Protein AF-A0A7W2A002-F1 (afdb_monomer_lite)

Radius of gyration: 20.14 Å; chains: 1; bounding box: 47×39×65 Å

Foldseek 3Di:
DPPVVVVVVVVVVVVVVVVVVVVCCCVCVVCVVVVLVVVCVPDPSLVVLVVVCVVVVVVVVVVLVVDPPRDDDDPVNVVVCVVVVCCCRCVPVVVLVVVVVPDPPLVSQLVVLCVVVVVLVCCVPPVVHDNDDPVNVVVSVVSNVVSVVD

Structure (mmCIF, N/CA/C/O backbone):
data_AF-A0A7W2A002-F1
#
_entry.id   AF-A0A7W2A002-F1
#
loop_
_atom_site.group_PDB
_atom_site.id
_atom_site.type_symbol
_atom_site.label_atom_id
_atom_site.label_alt_id
_atom_site.label_comp_id
_atom_site.label_asym_id
_atom_site.label_entity_id
_atom_site.label_seq_id
_atom_site.pdbx_PDB_ins_code
_atom_site.Cartn_x
_atom_site.Cartn_y
_atom_site.Cartn_z
_atom_site.occupancy
_atom_site.B_iso_or_equiv
_atom_site.auth_seq_id
_atom_site.auth_comp_id
_atom_site.auth_asym_id
_atom_site.auth_atom_id
_atom_site.pdbx_PDB_model_num
ATOM 1 N N . MET A 1 1 ? 4.257 -3.394 45.567 1.00 53.00 1 MET A N 1
ATOM 2 C CA . MET A 1 1 ? 4.993 -4.308 44.657 1.00 53.00 1 MET A CA 1
ATOM 3 C C . MET A 1 1 ? 4.197 -4.808 43.434 1.00 53.00 1 MET A C 1
ATOM 5 O O . MET A 1 1 ? 4.814 -5.268 42.489 1.00 53.00 1 MET A O 1
ATOM 9 N N . HIS A 1 2 ? 2.860 -4.685 43.381 1.00 54.12 2 HIS A N 1
ATOM 10 C CA . HIS A 1 2 ? 2.021 -5.311 42.336 1.00 54.12 2 HIS A CA 1
ATOM 11 C C . HIS A 1 2 ? 1.798 -4.478 41.041 1.00 54.12 2 HIS A C 1
ATOM 13 O O . HIS A 1 2 ? 1.297 -4.996 40.047 1.00 54.12 2 HIS A O 1
ATOM 19 N N . LYS A 1 3 ? 2.162 -3.182 41.020 1.00 52.66 3 LYS A N 1
ATOM 20 C CA . LYS A 1 3 ? 1.997 -2.300 39.839 1.00 52.66 3 LYS A CA 1
ATOM 21 C C . LYS A 1 3 ? 3.139 -2.408 38.814 1.00 52.66 3 LYS A C 1
ATOM 23 O O . LYS A 1 3 ? 2.884 -2.268 37.625 1.00 52.66 3 LYS A O 1
ATOM 28 N N . VAL A 1 4 ? 4.368 -2.690 39.253 1.00 57.72 4 VAL A N 1
ATOM 29 C CA . VAL A 1 4 ? 5.569 -2.699 38.388 1.00 57.72 4 VAL A CA 1
ATOM 30 C C . VAL A 1 4 ? 5.571 -3.892 37.418 1.00 57.72 4 VAL A C 1
ATOM 32 O O . VAL A 1 4 ? 5.993 -3.771 36.270 1.00 57.72 4 VAL A O 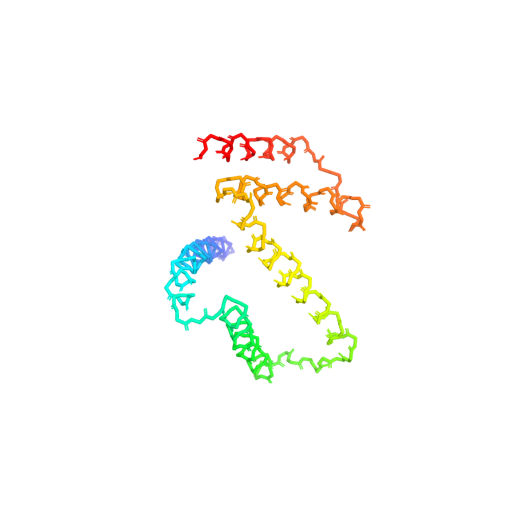1
ATOM 35 N N . THR A 1 5 ? 5.017 -5.033 37.831 1.00 56.41 5 THR A N 1
ATOM 36 C CA . THR A 1 5 ? 4.919 -6.252 37.012 1.00 56.41 5 THR A CA 1
ATOM 37 C C . THR A 1 5 ? 3.951 -6.118 35.833 1.00 56.41 5 THR A C 1
ATOM 39 O O . THR A 1 5 ? 4.222 -6.669 34.766 1.00 56.41 5 THR A O 1
ATOM 42 N N . LYS A 1 6 ? 2.860 -5.346 35.971 1.00 55.16 6 LYS A N 1
ATOM 43 C CA . LYS A 1 6 ? 1.886 -5.129 34.882 1.00 55.16 6 LYS A CA 1
ATOM 44 C C . LYS A 1 6 ? 2.460 -4.280 33.742 1.00 55.16 6 LYS A C 1
ATOM 46 O O . LYS A 1 6 ? 2.230 -4.594 32.576 1.00 55.16 6 LYS A O 1
ATOM 51 N N . THR A 1 7 ? 3.252 -3.254 34.057 1.00 63.31 7 THR A N 1
ATOM 52 C CA . THR A 1 7 ? 3.898 -2.397 33.046 1.00 63.31 7 THR A CA 1
ATOM 53 C C . THR A 1 7 ? 4.890 -3.193 32.196 1.00 63.31 7 THR A C 1
ATOM 55 O O . THR A 1 7 ? 4.910 -3.065 30.973 1.00 63.31 7 THR A O 1
ATOM 58 N N . ASN A 1 8 ? 5.657 -4.083 32.832 1.00 62.03 8 ASN A N 1
ATOM 59 C CA . ASN A 1 8 ? 6.670 -4.891 32.154 1.00 62.03 8 ASN A CA 1
ATOM 60 C C . ASN A 1 8 ? 6.051 -6.017 31.294 1.00 62.03 8 ASN A C 1
ATOM 62 O O . ASN A 1 8 ? 6.538 -6.324 30.206 1.00 62.03 8 ASN A O 1
ATOM 66 N N . GLN A 1 9 ? 4.916 -6.587 31.724 1.00 68.38 9 GLN A N 1
ATOM 67 C CA . GLN A 1 9 ? 4.143 -7.532 30.906 1.00 68.38 9 GLN A CA 1
ATOM 68 C C . GLN A 1 9 ? 3.545 -6.884 29.651 1.00 68.38 9 GLN A C 1
ATOM 70 O O . GLN A 1 9 ? 3.575 -7.501 28.584 1.00 68.38 9 GLN A O 1
ATOM 75 N N . ASN A 1 10 ? 3.037 -5.653 29.754 1.00 76.38 10 ASN A N 1
ATOM 76 C CA . ASN A 1 10 ? 2.495 -4.928 28.603 1.00 76.38 10 ASN A CA 1
ATOM 77 C C . ASN A 1 10 ? 3.592 -4.574 27.593 1.00 76.38 10 ASN A C 1
ATOM 79 O O . ASN A 1 10 ? 3.394 -4.780 26.398 1.00 76.38 10 ASN A O 1
ATOM 83 N N . ALA A 1 11 ? 4.764 -4.137 28.066 1.00 76.00 11 ALA A N 1
ATOM 84 C CA . ALA A 1 11 ? 5.914 -3.868 27.204 1.00 76.00 11 ALA A CA 1
ATOM 85 C C . ALA A 1 11 ? 6.387 -5.135 26.468 1.00 76.00 11 ALA A C 1
ATOM 87 O O . ALA A 1 11 ? 6.557 -5.116 25.253 1.00 76.00 11 ALA A O 1
ATOM 88 N N . ARG A 1 12 ? 6.510 -6.272 27.170 1.00 79.62 12 ARG A N 1
ATOM 89 C CA . ARG A 1 12 ? 6.914 -7.546 26.552 1.00 79.62 12 ARG A CA 1
ATOM 90 C C . ARG A 1 12 ? 5.894 -8.057 25.531 1.00 79.62 12 ARG A C 1
ATOM 92 O O . ARG A 1 12 ? 6.288 -8.503 24.458 1.00 79.62 12 ARG A O 1
ATOM 99 N N . ARG A 1 13 ? 4.592 -7.989 25.840 1.00 85.38 13 ARG A N 1
ATOM 100 C CA . ARG A 1 13 ? 3.525 -8.353 24.889 1.00 85.38 13 ARG A CA 1
ATOM 101 C C . ARG A 1 13 ? 3.550 -7.460 23.653 1.00 85.38 13 ARG A C 1
ATOM 103 O O . ARG A 1 13 ? 3.443 -7.980 22.549 1.00 85.38 13 ARG A O 1
ATOM 110 N N . PHE A 1 14 ? 3.736 -6.155 23.836 1.00 87.69 14 PHE A N 1
ATOM 111 C CA . PHE A 1 14 ? 3.854 -5.208 22.733 1.00 87.69 14 PHE A CA 1
ATOM 112 C C . PHE A 1 14 ? 5.040 -5.546 21.825 1.00 87.69 14 PHE A C 1
ATOM 114 O O . PHE A 1 14 ? 4.853 -5.674 20.621 1.00 87.69 14 PHE A O 1
ATOM 121 N N . SER A 1 15 ? 6.226 -5.795 22.388 1.00 87.56 15 SER A N 1
ATOM 122 C CA . SER A 1 15 ? 7.403 -6.176 21.598 1.00 87.56 15 SER A CA 1
ATOM 123 C C . SER A 1 15 ? 7.207 -7.490 20.837 1.00 87.56 15 SER A C 1
ATOM 125 O O . SER A 1 15 ? 7.594 -7.581 19.678 1.00 87.56 15 SER A O 1
ATOM 127 N N . ILE A 1 16 ? 6.575 -8.499 21.448 1.00 91.44 16 ILE A N 1
ATOM 128 C CA . ILE A 1 16 ? 6.287 -9.777 20.773 1.00 91.44 16 ILE A CA 1
ATOM 129 C C . ILE A 1 16 ? 5.308 -9.573 19.613 1.00 91.44 16 ILE A C 1
ATOM 131 O O . ILE A 1 16 ? 5.548 -10.082 18.522 1.00 91.44 16 ILE A O 1
ATOM 135 N N . LEU A 1 17 ? 4.227 -8.815 19.825 1.00 92.44 17 LEU A N 1
ATOM 136 C CA . LEU A 1 17 ? 3.259 -8.504 18.770 1.00 92.44 17 LEU A CA 1
ATOM 137 C C . LEU A 1 17 ? 3.896 -7.696 17.639 1.00 92.44 17 LEU A C 1
ATOM 139 O O . LEU A 1 17 ? 3.615 -7.960 16.476 1.00 92.44 17 LEU A O 1
ATOM 143 N N . LEU A 1 18 ? 4.782 -6.755 17.972 1.00 91.88 18 LEU A N 1
ATOM 144 C CA . LEU A 1 18 ? 5.526 -5.965 16.999 1.00 91.88 18 LEU A CA 1
ATOM 145 C C . LEU A 1 18 ? 6.415 -6.865 16.130 1.00 91.88 18 LEU A C 1
ATOM 147 O O . LEU A 1 18 ? 6.339 -6.805 14.907 1.00 91.88 18 LEU A O 1
ATOM 151 N N . ILE A 1 19 ? 7.212 -7.738 16.755 1.00 94.00 19 ILE A N 1
ATOM 152 C CA . ILE A 1 19 ? 8.079 -8.690 16.046 1.00 94.00 19 ILE A CA 1
ATOM 153 C C . ILE A 1 19 ? 7.241 -9.623 15.169 1.00 94.00 19 ILE A C 1
ATOM 155 O O . ILE A 1 19 ? 7.577 -9.827 14.006 1.00 94.00 19 ILE A O 1
ATOM 159 N N . ALA A 1 20 ? 6.136 -10.154 15.695 1.00 93.75 20 ALA A N 1
ATOM 160 C CA . ALA A 1 20 ? 5.240 -11.022 14.940 1.00 93.75 20 ALA A CA 1
ATOM 161 C C . ALA A 1 20 ? 4.610 -10.295 13.741 1.00 93.75 20 ALA A C 1
ATOM 163 O O . ALA A 1 20 ? 4.539 -10.864 12.655 1.00 93.75 20 ALA A O 1
ATOM 164 N N . ALA A 1 21 ? 4.206 -9.032 13.908 1.00 90.62 21 ALA A N 1
ATOM 165 C CA . ALA A 1 21 ? 3.673 -8.213 12.825 1.00 90.62 21 ALA A CA 1
ATOM 166 C C . ALA A 1 21 ? 4.723 -7.968 11.732 1.00 90.62 21 ALA A C 1
ATOM 168 O O . ALA A 1 21 ? 4.429 -8.177 10.558 1.00 90.62 21 ALA A O 1
ATOM 169 N N . PHE A 1 22 ? 5.959 -7.603 12.094 1.00 91.31 22 PHE A N 1
ATOM 170 C CA . PHE A 1 22 ? 7.044 -7.437 11.120 1.00 91.31 22 PHE A CA 1
ATOM 171 C C . PHE A 1 22 ? 7.402 -8.748 10.417 1.00 91.31 22 PHE A C 1
ATOM 173 O O . PHE A 1 22 ? 7.553 -8.760 9.199 1.00 91.31 22 PHE A O 1
ATOM 180 N N . ALA A 1 23 ? 7.484 -9.859 11.153 1.00 92.31 23 ALA A N 1
ATOM 181 C CA . ALA A 1 23 ? 7.744 -11.173 10.572 1.00 92.31 23 ALA A CA 1
ATOM 182 C C . ALA A 1 23 ? 6.646 -11.575 9.577 1.00 92.31 23 ALA A C 1
ATOM 184 O O . ALA A 1 23 ? 6.950 -12.011 8.469 1.00 92.31 23 ALA A O 1
ATOM 185 N N . ALA A 1 24 ? 5.375 -11.366 9.937 1.00 91.44 24 ALA A N 1
ATOM 186 C CA . ALA A 1 24 ? 4.248 -11.600 9.044 1.00 91.44 24 ALA A CA 1
ATOM 187 C C . ALA A 1 24 ? 4.351 -10.735 7.782 1.00 91.44 24 ALA A C 1
ATOM 189 O O . ALA A 1 24 ? 4.251 -11.264 6.678 1.00 91.44 24 ALA A O 1
ATOM 190 N N . VAL A 1 25 ? 4.611 -9.431 7.922 1.00 87.69 25 VAL A N 1
ATOM 191 C CA . VAL A 1 25 ? 4.791 -8.532 6.773 1.00 87.69 25 VAL A CA 1
ATOM 192 C C . VAL A 1 25 ? 5.913 -9.035 5.872 1.00 87.69 25 VAL A C 1
ATOM 194 O O . VAL A 1 25 ? 5.674 -9.217 4.686 1.00 87.69 25 VAL A O 1
ATOM 197 N N . TYR A 1 26 ? 7.099 -9.331 6.403 1.00 85.06 26 TYR A N 1
ATOM 198 C CA . TYR A 1 26 ? 8.232 -9.770 5.585 1.00 85.06 26 TYR A CA 1
ATOM 199 C C . TYR A 1 26 ? 7.979 -11.094 4.869 1.00 85.06 26 TYR A C 1
ATOM 201 O O . TYR A 1 26 ? 8.284 -11.209 3.683 1.00 85.06 26 TYR A O 1
ATOM 209 N N . ILE A 1 27 ? 7.369 -12.068 5.543 1.00 88.50 27 ILE A N 1
ATOM 210 C CA . ILE A 1 27 ? 7.056 -13.361 4.931 1.00 88.50 27 ILE A CA 1
ATOM 211 C C . ILE A 1 27 ? 5.975 -13.192 3.859 1.00 88.50 27 ILE A C 1
ATOM 213 O O . ILE A 1 27 ? 6.160 -13.637 2.726 1.00 88.50 27 ILE A O 1
ATOM 217 N N . PHE A 1 28 ? 4.859 -12.529 4.172 1.00 86.56 28 PHE A N 1
ATOM 218 C CA . PHE A 1 28 ? 3.738 -12.400 3.239 1.00 86.56 28 PHE A CA 1
ATOM 219 C C . PHE A 1 28 ? 4.045 -11.460 2.072 1.00 86.56 28 PHE A C 1
ATOM 221 O O . PHE A 1 28 ? 3.694 -11.777 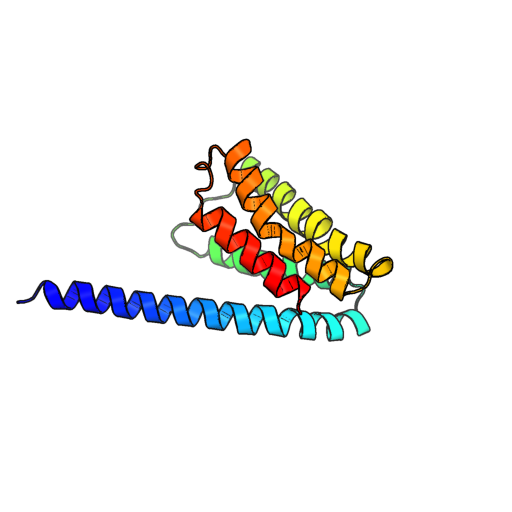0.936 1.00 86.56 28 PHE A O 1
ATOM 228 N N . TRP A 1 29 ? 4.708 -10.324 2.304 1.00 79.62 29 TRP A N 1
ATOM 229 C CA . TRP A 1 29 ? 5.110 -9.424 1.220 1.00 79.62 29 TRP A CA 1
ATOM 230 C C . TRP A 1 29 ? 6.259 -10.001 0.399 1.00 79.62 29 TRP A C 1
ATOM 232 O O . TRP A 1 29 ? 6.177 -9.980 -0.825 1.00 79.62 29 TRP A O 1
ATOM 242 N N . GLY A 1 30 ? 7.282 -10.580 1.034 1.00 74.12 30 GLY A N 1
ATOM 243 C CA . GLY A 1 30 ? 8.399 -11.201 0.318 1.00 74.12 30 GLY A CA 1
ATOM 244 C C . GLY A 1 30 ? 7.942 -12.346 -0.589 1.00 74.12 30 GLY A C 1
ATOM 245 O O . GLY A 1 30 ? 8.294 -12.388 -1.766 1.00 74.12 30 GLY A O 1
ATOM 246 N N . SER A 1 31 ? 7.078 -13.234 -0.082 1.00 79.12 31 SER A N 1
ATOM 247 C CA . SER A 1 31 ? 6.511 -14.335 -0.878 1.00 79.12 31 SER A CA 1
ATOM 248 C C . SER A 1 31 ? 5.486 -13.881 -1.922 1.00 79.12 31 SER A C 1
ATOM 250 O O . SER A 1 31 ? 5.301 -14.575 -2.921 1.00 79.12 31 SER A O 1
ATOM 252 N N . THR A 1 32 ? 4.845 -12.716 -1.747 1.00 78.56 32 THR A N 1
ATOM 253 C CA . THR A 1 32 ? 3.853 -12.201 -2.705 1.00 78.56 32 THR A CA 1
ATOM 254 C C . THR A 1 32 ? 4.473 -11.988 -4.085 1.00 78.56 32 THR A C 1
ATOM 256 O O . THR A 1 32 ? 3.861 -12.391 -5.068 1.00 78.56 32 THR A O 1
ATOM 259 N N . TYR A 1 33 ? 5.687 -11.439 -4.184 1.00 71.25 33 TYR A N 1
ATOM 260 C CA . TYR A 1 33 ? 6.345 -11.241 -5.482 1.00 71.25 33 TYR A CA 1
ATOM 261 C C . TYR A 1 33 ? 6.631 -12.566 -6.202 1.00 71.25 33 TYR A C 1
ATOM 263 O O . TYR A 1 33 ? 6.410 -12.679 -7.407 1.00 71.25 33 TYR A O 1
ATOM 271 N N . LEU A 1 34 ? 7.054 -13.590 -5.454 1.00 74.69 34 LEU A N 1
ATOM 272 C CA . LEU A 1 34 ? 7.283 -14.930 -5.993 1.00 74.69 34 LEU A CA 1
ATOM 273 C C . LEU A 1 34 ? 5.974 -15.584 -6.458 1.00 74.69 34 LEU A C 1
ATOM 275 O O . LEU A 1 34 ? 5.912 -16.118 -7.562 1.00 74.69 34 LEU A O 1
ATOM 279 N N . ALA A 1 35 ? 4.917 -15.509 -5.646 1.00 81.31 35 ALA A N 1
ATOM 280 C CA . ALA A 1 35 ? 3.600 -16.030 -6.003 1.00 81.31 35 ALA A CA 1
ATOM 281 C C . ALA A 1 35 ? 3.015 -15.313 -7.231 1.00 81.31 35 ALA A C 1
ATOM 283 O O . ALA A 1 35 ? 2.445 -15.965 -8.101 1.00 81.31 35 ALA A O 1
ATOM 284 N N . ILE A 1 36 ? 3.196 -13.990 -7.331 1.00 75.25 36 ILE A N 1
ATOM 285 C CA . ILE A 1 36 ? 2.792 -13.201 -8.499 1.00 75.25 36 ILE A CA 1
ATOM 286 C C . ILE A 1 36 ? 3.509 -13.705 -9.750 1.00 75.25 36 ILE A C 1
ATOM 288 O O . ILE A 1 36 ? 2.835 -13.956 -10.743 1.00 75.25 36 ILE A O 1
ATOM 292 N N . LYS A 1 37 ? 4.835 -13.902 -9.689 1.00 74.19 37 LYS A N 1
ATOM 293 C CA . LYS A 1 37 ? 5.637 -14.399 -10.817 1.00 74.19 37 LYS A CA 1
ATOM 294 C C . LYS A 1 37 ? 5.083 -15.710 -11.379 1.00 74.19 37 LYS A C 1
ATOM 296 O O . LYS A 1 37 ? 4.893 -15.801 -12.581 1.00 74.19 37 LYS A O 1
ATOM 301 N N . TYR A 1 38 ? 4.776 -16.683 -10.522 1.00 82.88 38 TYR A N 1
ATOM 302 C CA . TYR A 1 38 ? 4.193 -17.952 -10.971 1.00 82.88 38 TYR A CA 1
ATOM 303 C C . TYR A 1 38 ? 2.745 -17.807 -11.455 1.00 82.88 38 TYR A C 1
ATOM 305 O O . TYR A 1 38 ? 2.340 -18.445 -12.422 1.00 82.88 38 TYR A O 1
ATOM 313 N N . ALA A 1 39 ? 1.939 -16.964 -10.809 1.00 81.19 39 ALA A N 1
ATOM 314 C CA . ALA A 1 39 ? 0.535 -16.816 -11.179 1.00 81.19 39 ALA A CA 1
ATOM 315 C C . ALA A 1 39 ? 0.354 -16.133 -12.547 1.00 81.19 39 ALA A C 1
ATOM 317 O O . ALA A 1 39 ? -0.555 -16.499 -13.291 1.00 81.19 39 ALA A O 1
ATOM 318 N N . ILE A 1 40 ? 1.227 -15.186 -12.913 1.00 78.56 40 ILE A N 1
ATOM 319 C CA . ILE A 1 40 ? 1.148 -14.507 -14.217 1.00 78.56 40 ILE A CA 1
ATOM 320 C C . ILE A 1 40 ? 1.583 -15.375 -15.405 1.00 78.56 40 ILE A C 1
ATOM 322 O O . ILE A 1 40 ? 1.301 -15.015 -16.544 1.00 78.56 40 ILE A O 1
ATOM 326 N N . GLU A 1 41 ? 2.223 -16.525 -15.166 1.00 82.19 41 GLU A N 1
ATOM 327 C CA . GLU A 1 41 ? 2.524 -17.501 -16.227 1.00 82.19 41 GLU A CA 1
ATOM 328 C C . GLU A 1 41 ? 1.247 -18.148 -16.785 1.00 82.19 41 GLU A C 1
ATOM 330 O O . GLU A 1 41 ? 1.231 -18.621 -17.918 1.00 82.19 41 GLU A O 1
ATOM 335 N N . THR A 1 42 ? 0.164 -18.152 -16.001 1.00 85.50 42 THR A N 1
ATOM 336 C CA . THR A 1 42 ? -1.107 -18.806 -16.356 1.00 85.50 42 THR A CA 1
ATOM 337 C C . THR A 1 42 ? -2.291 -17.843 -16.422 1.00 85.50 42 THR A C 1
ATOM 339 O O . THR A 1 42 ? -3.278 -18.135 -17.096 1.00 85.50 42 THR A O 1
ATOM 342 N N . LEU A 1 43 ? -2.212 -16.685 -15.757 1.00 82.25 43 LEU A N 1
ATOM 343 C CA . LEU A 1 43 ? -3.280 -15.689 -15.695 1.00 82.25 43 LEU A CA 1
ATOM 344 C C . LEU A 1 43 ? -2.794 -14.313 -16.169 1.00 82.25 43 LEU A C 1
ATOM 346 O O . LEU A 1 43 ? -1.721 -13.871 -15.762 1.00 82.25 43 LEU A O 1
ATOM 350 N N . PRO A 1 44 ? -3.607 -13.554 -16.928 1.00 85.06 44 PRO A N 1
ATOM 351 C CA . PRO A 1 44 ? -3.299 -12.160 -17.226 1.00 85.06 44 PRO A CA 1
ATOM 352 C C . PRO A 1 44 ? -3.055 -11.348 -15.935 1.00 85.06 44 PRO A C 1
ATOM 354 O O . PRO A 1 44 ? -3.846 -11.475 -14.990 1.00 85.06 44 PRO A O 1
ATOM 357 N N . PRO A 1 45 ? -2.031 -10.470 -15.875 1.00 74.62 45 PRO A N 1
ATOM 358 C CA . PRO A 1 45 ? -1.623 -9.794 -14.638 1.00 74.62 45 PRO A CA 1
ATOM 359 C C . PRO A 1 45 ? -2.753 -9.052 -13.917 1.00 74.62 45 PRO A C 1
ATOM 361 O O . PRO A 1 45 ? -2.921 -9.190 -12.705 1.00 74.62 45 PRO A O 1
ATOM 364 N N . PHE A 1 46 ? -3.582 -8.317 -14.661 1.00 78.75 46 PHE A N 1
ATOM 365 C CA . PHE A 1 46 ? -4.711 -7.580 -14.091 1.00 78.75 46 PHE A CA 1
ATOM 366 C C . PHE A 1 46 ? -5.814 -8.495 -13.552 1.00 78.75 46 PHE A C 1
ATOM 368 O O . PHE A 1 46 ? -6.438 -8.166 -12.545 1.00 78.75 46 PHE A O 1
ATOM 375 N N . LEU A 1 47 ? -6.035 -9.654 -14.179 1.00 83.44 47 LEU A N 1
ATOM 376 C CA . LEU A 1 47 ? -7.029 -10.626 -13.723 1.00 83.44 47 LEU A CA 1
ATOM 377 C C . LEU A 1 47 ? -6.566 -11.324 -12.439 1.00 83.44 47 LEU A C 1
ATOM 379 O O . LEU A 1 47 ? -7.348 -11.501 -11.503 1.00 83.44 47 LEU A O 1
ATOM 383 N N . MET A 1 48 ? -5.281 -11.667 -12.359 1.00 83.25 48 MET A N 1
ATOM 384 C CA . MET A 1 48 ? -4.684 -12.232 -11.150 1.00 83.25 48 MET A CA 1
ATOM 385 C C . MET A 1 48 ? -4.717 -11.225 -9.993 1.00 83.25 48 MET A C 1
ATOM 387 O O . MET A 1 48 ? -5.222 -11.539 -8.914 1.00 83.25 48 MET A O 1
ATOM 391 N N . ALA A 1 49 ? -4.271 -9.986 -10.224 1.00 78.88 49 ALA A N 1
ATOM 392 C CA . ALA A 1 49 ? -4.314 -8.943 -9.204 1.00 78.88 49 ALA A CA 1
ATOM 393 C C . ALA A 1 49 ? -5.760 -8.651 -8.766 1.00 78.88 49 ALA A C 1
ATOM 395 O O . ALA A 1 49 ? -6.064 -8.670 -7.573 1.00 78.88 49 ALA A O 1
ATOM 396 N N . GLY A 1 50 ? -6.674 -8.451 -9.720 1.00 83.56 50 GLY A N 1
ATOM 397 C CA . GLY A 1 50 ? -8.084 -8.176 -9.447 1.00 83.56 50 GLY A CA 1
ATOM 398 C C . GLY A 1 50 ? -8.757 -9.281 -8.635 1.00 83.56 50 GLY A C 1
ATOM 399 O O . GLY A 1 50 ? -9.393 -8.995 -7.620 1.00 83.56 50 GLY A O 1
ATOM 400 N N . SER A 1 51 ? -8.566 -10.546 -9.021 1.00 86.62 51 SER A N 1
ATOM 401 C CA . SER A 1 51 ? -9.140 -11.688 -8.299 1.00 86.62 51 SER A CA 1
ATOM 402 C C . SER A 1 51 ? -8.595 -11.802 -6.872 1.00 86.62 51 SER A C 1
ATOM 404 O O . SER A 1 51 ? -9.383 -11.970 -5.940 1.00 86.62 51 SER A O 1
ATOM 406 N N . ARG A 1 52 ? -7.285 -11.597 -6.664 1.00 84.94 52 ARG A N 1
ATOM 407 C CA . ARG A 1 52 ? -6.667 -11.546 -5.328 1.00 84.94 52 ARG A CA 1
ATOM 408 C C . ARG A 1 52 ? -7.3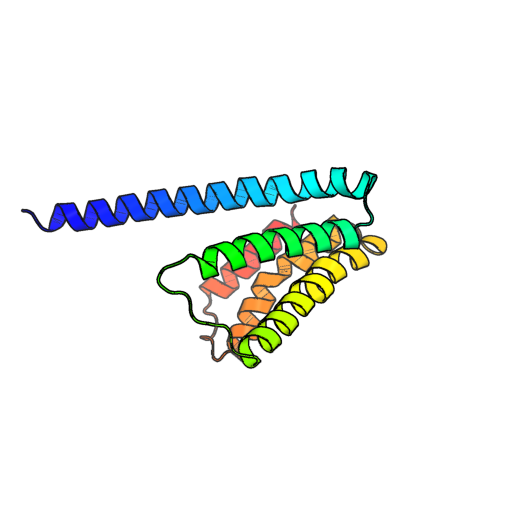15 -10.483 -4.436 1.00 84.94 52 ARG A C 1
ATOM 410 O O . ARG A 1 52 ? -7.658 -10.782 -3.292 1.00 84.94 52 ARG A O 1
ATOM 417 N N . PHE A 1 53 ? -7.484 -9.254 -4.929 1.00 85.31 53 PHE A N 1
ATOM 418 C CA . PHE A 1 53 ? -8.050 -8.162 -4.126 1.00 85.31 53 PHE A CA 1
ATOM 419 C C . PHE A 1 53 ? -9.552 -8.315 -3.880 1.00 85.31 53 PHE A C 1
ATOM 421 O O . PHE A 1 53 ? -10.007 -8.020 -2.775 1.00 85.31 53 PHE A O 1
ATOM 428 N N . ILE A 1 54 ? -10.314 -8.833 -4.847 1.00 89.75 54 ILE A N 1
ATOM 429 C CA . ILE A 1 54 ? -11.735 -9.159 -4.652 1.00 89.75 54 ILE A CA 1
ATOM 430 C C . ILE A 1 54 ? -11.886 -10.258 -3.600 1.00 89.75 54 ILE A C 1
ATOM 432 O O . ILE A 1 54 ? -12.718 -10.132 -2.701 1.00 89.75 54 ILE A O 1
ATOM 436 N N . PHE A 1 55 ? -11.066 -11.307 -3.669 1.00 91.75 55 PHE A N 1
ATOM 437 C CA . PHE A 1 55 ? -11.114 -12.415 -2.721 1.00 91.75 55 PHE A CA 1
ATOM 438 C C . PHE A 1 55 ? -10.760 -11.959 -1.299 1.00 91.75 55 PHE A C 1
ATOM 440 O O . PHE A 1 55 ? -11.545 -12.154 -0.371 1.00 91.75 55 PHE A O 1
ATOM 447 N N . ALA A 1 56 ? -9.631 -11.264 -1.133 1.00 89.25 56 ALA A N 1
ATOM 448 C CA . ALA A 1 56 ? -9.216 -10.718 0.158 1.00 89.25 56 ALA A CA 1
ATOM 449 C C . ALA A 1 56 ? -10.227 -9.699 0.713 1.00 89.25 56 ALA A C 1
ATOM 451 O O . ALA A 1 56 ? -10.591 -9.762 1.887 1.00 89.25 56 ALA A O 1
ATOM 452 N N . GLY A 1 57 ? -10.724 -8.791 -0.133 1.00 89.94 57 GLY A N 1
ATOM 453 C CA . GLY A 1 57 ? -11.734 -7.803 0.240 1.00 89.94 57 GLY A CA 1
ATOM 454 C C . GLY A 1 57 ? -13.051 -8.445 0.675 1.00 89.94 57 GLY A C 1
ATOM 455 O O . GLY A 1 57 ? -13.643 -8.010 1.658 1.00 89.94 57 GLY A O 1
ATOM 456 N N . SER A 1 58 ? -13.474 -9.521 0.006 1.00 93.62 58 SER A N 1
ATOM 457 C CA . SER A 1 58 ? -14.680 -10.276 0.367 1.00 93.62 58 SER A CA 1
ATOM 458 C C . SER A 1 58 ? -14.527 -10.967 1.719 1.00 93.62 58 SER A C 1
ATOM 460 O O . SER A 1 58 ? -15.415 -10.852 2.560 1.00 93.62 58 SER A O 1
ATOM 462 N N . ILE A 1 59 ? -13.383 -11.615 1.970 1.00 94.69 59 ILE A N 1
ATOM 463 C CA . ILE A 1 59 ? -13.082 -12.226 3.274 1.00 94.69 59 ILE A CA 1
ATOM 464 C C . ILE A 1 59 ? -13.109 -11.171 4.380 1.00 94.69 59 ILE A C 1
ATOM 466 O O . ILE A 1 59 ? -13.770 -11.371 5.397 1.00 94.69 59 ILE A O 1
ATOM 470 N N . LEU A 1 60 ? -12.436 -10.035 4.180 1.00 90.94 60 LEU A N 1
ATOM 471 C CA . LEU A 1 60 ? -12.411 -8.949 5.161 1.00 90.94 60 LEU A CA 1
ATOM 472 C C . LEU A 1 60 ? -13.796 -8.335 5.380 1.00 90.94 60 LEU A C 1
ATOM 474 O O . LEU A 1 60 ? -14.143 -8.016 6.513 1.00 90.94 60 LEU A O 1
ATOM 478 N N . TYR A 1 61 ? -14.608 -8.198 4.330 1.00 90.88 61 TYR A N 1
ATOM 479 C CA . TYR A 1 61 ? -15.974 -7.691 4.448 1.00 90.88 61 TYR A CA 1
ATOM 480 C C . TYR A 1 61 ? -16.879 -8.656 5.221 1.00 90.88 61 TYR A C 1
ATOM 482 O O . TYR A 1 61 ? -17.625 -8.225 6.101 1.00 90.88 61 TYR A O 1
ATOM 490 N N . VAL A 1 62 ? -16.795 -9.959 4.935 1.00 94.19 62 VAL A N 1
ATOM 491 C CA . VAL A 1 62 ? -17.532 -10.998 5.670 1.00 94.19 62 VAL A CA 1
ATOM 492 C C . VAL A 1 62 ? -17.081 -11.040 7.124 1.00 94.19 62 VAL A C 1
ATOM 494 O O . VAL A 1 62 ? -17.924 -11.036 8.014 1.00 94.19 62 VAL A O 1
ATOM 497 N N . TRP A 1 63 ? -15.773 -10.998 7.385 1.00 93.94 63 TRP A N 1
ATOM 498 C CA . TRP A 1 63 ? -15.255 -10.898 8.747 1.00 93.94 63 TRP A CA 1
ATOM 499 C C . TRP A 1 63 ? -15.829 -9.668 9.444 1.00 93.94 63 TRP A C 1
ATOM 501 O O . TRP A 1 63 ? -16.410 -9.793 10.518 1.00 93.94 63 TRP A O 1
ATOM 511 N N . ALA A 1 64 ? -15.720 -8.486 8.833 1.00 91.06 64 ALA A N 1
ATOM 512 C CA . ALA A 1 64 ? -16.228 -7.248 9.411 1.00 91.06 64 ALA A CA 1
ATOM 513 C C . ALA A 1 64 ? -17.726 -7.339 9.723 1.00 91.06 64 ALA A C 1
ATOM 515 O O . ALA A 1 64 ? -18.134 -6.895 10.788 1.00 91.06 64 ALA A O 1
ATOM 516 N N . ARG A 1 65 ? -18.530 -7.963 8.849 1.00 90.38 65 ARG A N 1
ATOM 517 C CA . ARG A 1 65 ? -19.963 -8.231 9.077 1.00 90.38 65 ARG A CA 1
ATOM 518 C C . ARG A 1 65 ? -20.239 -9.121 10.286 1.00 90.38 65 ARG A C 1
ATOM 520 O O . ARG A 1 65 ? -21.306 -8.993 10.877 1.00 90.38 65 ARG A O 1
ATOM 527 N N . LEU A 1 66 ? -19.326 -10.035 10.605 1.00 94.12 66 LEU A N 1
ATOM 528 C CA . LEU A 1 66 ? -19.436 -10.963 11.732 1.00 94.12 66 LEU A CA 1
ATOM 529 C C . LEU A 1 66 ? -18.830 -10.397 13.029 1.00 94.12 66 LEU A C 1
ATOM 531 O O . LEU A 1 66 ? -19.074 -10.940 14.106 1.00 94.12 66 LEU A O 1
ATOM 535 N N . SER A 1 67 ? -18.053 -9.315 12.948 1.00 92.94 67 SER A N 1
ATOM 536 C CA . SER A 1 67 ? -17.497 -8.624 14.112 1.00 92.94 67 SER A CA 1
ATOM 537 C C . SER A 1 67 ? -18.580 -7.905 14.915 1.00 92.94 67 SER A C 1
ATOM 539 O O . SER A 1 67 ? -19.531 -7.354 14.365 1.00 92.94 67 SER A O 1
ATOM 541 N N . LYS A 1 68 ? -18.396 -7.850 16.240 1.00 86.25 68 LYS A N 1
ATOM 542 C CA . LYS A 1 68 ? -19.332 -7.180 17.159 1.00 86.25 68 LYS A CA 1
ATOM 543 C C . LYS A 1 68 ? -19.478 -5.677 16.892 1.00 86.25 68 LYS A C 1
ATOM 545 O O . LYS A 1 68 ? -20.548 -5.132 17.129 1.00 86.25 68 LYS A O 1
ATOM 550 N N . ASP A 1 69 ? -18.438 -5.048 16.352 1.00 85.94 69 ASP A N 1
ATOM 551 C CA . ASP A 1 69 ? -18.373 -3.607 16.078 1.00 85.94 69 ASP A CA 1
ATOM 552 C C . ASP A 1 69 ? -18.744 -3.261 14.623 1.00 85.94 69 ASP A C 1
ATOM 554 O O . ASP A 1 69 ? -18.254 -2.285 14.056 1.00 85.94 69 ASP A O 1
ATOM 558 N N . TYR A 1 70 ? -19.561 -4.093 13.967 1.00 87.50 70 TYR A N 1
ATOM 559 C CA . TYR A 1 70 ? -19.950 -3.857 12.581 1.00 87.50 70 TYR A CA 1
ATOM 560 C C . TYR A 1 70 ? -20.837 -2.615 12.443 1.00 87.50 70 TYR A C 1
ATOM 562 O O . TYR A 1 70 ? -22.004 -2.609 12.840 1.00 87.50 70 TYR A O 1
ATOM 570 N N . GLU A 1 71 ? -20.316 -1.599 11.761 1.00 87.12 71 GLU A N 1
ATOM 571 C CA . GLU A 1 71 ? -21.098 -0.465 11.285 1.00 87.12 71 GLU A CA 1
ATOM 572 C C . GLU A 1 71 ? -21.424 -0.637 9.796 1.00 87.12 71 GLU A C 1
ATOM 574 O O . GLU A 1 71 ? -20.548 -0.906 8.966 1.00 87.12 71 GLU A O 1
ATOM 579 N N . LYS A 1 72 ? -22.706 -0.497 9.428 1.00 88.00 72 LYS A N 1
ATOM 580 C CA . LYS A 1 72 ? -23.132 -0.649 8.032 1.00 88.00 72 LYS A CA 1
ATOM 581 C C . LYS A 1 72 ? -22.534 0.485 7.187 1.00 88.00 72 LYS A C 1
ATOM 583 O O . LYS A 1 72 ? -22.858 1.646 7.436 1.00 88.00 72 LYS A O 1
ATOM 588 N N . PRO A 1 73 ? -21.736 0.186 6.143 1.00 87.75 73 PRO A N 1
ATOM 589 C CA . PRO A 1 73 ? -21.129 1.236 5.347 1.00 87.75 73 PRO A CA 1
ATOM 590 C C . PRO A 1 73 ? -22.200 2.027 4.591 1.00 87.75 73 PRO A C 1
ATOM 592 O O . PRO A 1 73 ? -22.967 1.477 3.798 1.00 87.75 73 PRO A O 1
ATOM 595 N N . SER A 1 74 ? -22.231 3.336 4.828 1.00 92.19 74 SER A N 1
ATOM 596 C CA . SER A 1 74 ? -22.975 4.302 4.021 1.00 92.19 74 SER A CA 1
ATOM 597 C C . SER A 1 74 ? -22.437 4.380 2.586 1.00 92.19 74 SER A C 1
ATOM 599 O O . SER A 1 74 ? -21.297 4.003 2.300 1.00 92.19 74 SER A O 1
ATOM 601 N N . PHE A 1 75 ? -23.233 4.946 1.675 1.00 93.38 75 PHE A N 1
ATOM 602 C CA . PHE A 1 75 ? -22.809 5.192 0.291 1.00 93.38 75 PHE A CA 1
ATOM 603 C C . PHE A 1 75 ? -21.520 6.027 0.206 1.00 93.38 75 PHE A C 1
ATOM 605 O O . PHE A 1 75 ? -20.677 5.791 -0.657 1.00 93.38 75 PHE A O 1
ATOM 612 N N . LYS A 1 76 ? -21.319 6.968 1.140 1.00 92.81 76 LYS A N 1
ATOM 613 C CA . LYS A 1 76 ? -20.091 7.769 1.214 1.00 92.81 76 LYS A CA 1
ATOM 614 C C . LYS A 1 76 ? -18.867 6.895 1.496 1.00 92.81 76 LYS A C 1
ATOM 616 O O . LYS A 1 76 ? -17.838 7.103 0.863 1.00 92.81 76 LYS A O 1
ATOM 621 N N . HIS A 1 77 ? -18.976 5.914 2.396 1.00 90.81 77 HIS A N 1
ATOM 622 C CA . HIS A 1 77 ? -17.880 4.979 2.669 1.00 90.81 77 HIS A CA 1
ATOM 623 C C . HIS A 1 77 ? -17.570 4.123 1.445 1.00 90.81 77 HIS A C 1
ATOM 625 O O . HIS A 1 77 ? -16.413 4.055 1.049 1.00 90.81 77 HIS A O 1
ATOM 631 N N . TRP A 1 78 ? -18.594 3.579 0.780 1.00 91.88 78 TRP A N 1
ATOM 632 C CA . TRP A 1 78 ? -18.414 2.834 -0.470 1.00 91.88 78 TRP A CA 1
ATOM 633 C C . TRP A 1 78 ? -17.725 3.660 -1.552 1.00 91.88 78 TRP A C 1
ATOM 635 O O . TRP A 1 78 ? -16.767 3.189 -2.160 1.00 91.88 78 TRP A O 1
ATOM 645 N N . ARG A 1 79 ? -18.153 4.912 -1.754 1.00 93.19 79 ARG A N 1
ATOM 646 C CA . ARG A 1 79 ? -17.536 5.811 -2.735 1.00 93.19 79 ARG A CA 1
ATOM 647 C C . ARG A 1 79 ? -16.071 6.081 -2.405 1.00 93.19 79 ARG A C 1
ATOM 649 O O . ARG A 1 79 ? -15.223 5.976 -3.284 1.00 93.19 79 ARG A O 1
ATOM 656 N N . THR A 1 80 ? -15.763 6.415 -1.154 1.00 91.00 80 THR A N 1
ATOM 657 C CA . THR A 1 80 ? -14.382 6.681 -0.729 1.00 91.00 80 THR A CA 1
ATOM 658 C C . THR A 1 80 ? -13.510 5.434 -0.860 1.00 91.00 80 THR A C 1
ATOM 660 O O . THR A 1 80 ? -12.421 5.523 -1.418 1.00 91.00 80 THR A O 1
ATOM 663 N N . SER A 1 81 ? -13.987 4.265 -0.422 1.00 88.25 81 SER A N 1
ATOM 664 C CA . SER A 1 81 ? -13.265 2.996 -0.557 1.00 88.25 81 SER A CA 1
ATOM 665 C C . SER A 1 81 ? -13.040 2.610 -2.015 1.00 88.25 81 SER A C 1
ATOM 667 O O . SER A 1 81 ? -11.954 2.151 -2.353 1.00 88.25 81 SER A O 1
ATOM 669 N N . PHE A 1 82 ? -14.021 2.841 -2.891 1.00 89.06 82 PHE A N 1
ATOM 670 C CA . PHE A 1 82 ? -13.873 2.609 -4.325 1.00 89.06 82 PHE A CA 1
ATOM 671 C C . PHE A 1 82 ? -12.808 3.524 -4.939 1.00 89.06 82 PHE A C 1
ATOM 673 O O . PHE A 1 82 ? -11.939 3.042 -5.659 1.00 89.06 82 PHE A O 1
ATOM 680 N N . ILE A 1 83 ? -12.827 4.823 -4.619 1.00 91.44 83 ILE A N 1
ATOM 681 C CA . ILE A 1 83 ? -11.830 5.785 -5.115 1.00 91.44 83 ILE A CA 1
ATOM 682 C C . ILE A 1 83 ? -10.429 5.399 -4.632 1.00 91.44 83 ILE A C 1
ATOM 684 O O . ILE A 1 83 ? -9.519 5.257 -5.444 1.00 91.44 83 ILE A O 1
ATOM 688 N N . VAL A 1 84 ? -10.258 5.186 -3.324 1.00 89.06 84 VAL A N 1
ATOM 689 C CA . VAL A 1 84 ? -8.959 4.838 -2.729 1.0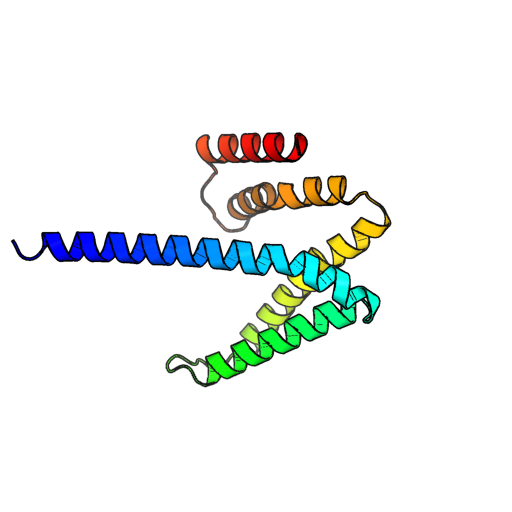0 89.06 84 VAL A CA 1
ATOM 690 C C . VAL A 1 84 ? -8.454 3.499 -3.264 1.00 89.06 84 VAL A C 1
ATOM 692 O O . VAL A 1 84 ? -7.300 3.407 -3.673 1.00 89.06 84 VAL A O 1
ATOM 695 N N . GLY A 1 85 ? -9.313 2.478 -3.316 1.00 86.94 85 GLY A N 1
ATOM 696 C CA . GLY A 1 85 ? -8.963 1.165 -3.851 1.00 86.94 85 GLY A CA 1
ATOM 697 C C . GLY A 1 85 ? -8.559 1.232 -5.321 1.00 86.94 85 GLY A C 1
ATOM 698 O O . GLY A 1 85 ? -7.529 0.684 -5.694 1.00 86.94 85 GLY A O 1
ATOM 699 N N . THR A 1 86 ? -9.306 1.965 -6.149 1.00 86.44 86 THR A N 1
ATOM 700 C CA . THR A 1 86 ? -8.987 2.129 -7.576 1.00 86.44 86 THR A CA 1
ATOM 701 C C . THR A 1 86 ? -7.665 2.866 -7.775 1.00 86.44 86 THR A C 1
ATOM 703 O O . THR A 1 86 ? -6.835 2.423 -8.563 1.00 86.44 86 THR A O 1
ATOM 706 N N . LEU A 1 87 ? -7.423 3.953 -7.037 1.00 86.31 87 LEU A N 1
ATOM 707 C CA . LEU A 1 87 ? -6.162 4.697 -7.118 1.00 86.31 87 LEU A CA 1
ATOM 708 C C . LEU A 1 87 ? -4.966 3.852 -6.668 1.00 86.31 87 LEU A C 1
ATOM 710 O O . LEU A 1 87 ? -3.919 3.889 -7.306 1.00 86.31 87 LEU A O 1
ATOM 714 N N . LEU A 1 88 ? -5.118 3.059 -5.609 1.00 82.62 88 LEU A N 1
ATOM 715 C CA . LEU A 1 88 ? -4.043 2.216 -5.087 1.00 82.62 88 LEU A CA 1
ATOM 716 C C . LEU A 1 88 ? -3.744 1.016 -6.002 1.00 82.62 88 LEU A C 1
ATOM 718 O O . LEU A 1 88 ? -2.582 0.655 -6.203 1.00 82.62 88 LEU A O 1
ATOM 722 N N . LEU A 1 89 ? -4.789 0.412 -6.575 1.00 80.38 89 LEU A N 1
ATOM 723 C CA . LEU A 1 89 ? -4.676 -0.770 -7.427 1.00 80.38 89 LEU A CA 1
ATOM 724 C C . LEU A 1 89 ? -4.317 -0.439 -8.870 1.00 80.38 89 LEU A C 1
ATOM 726 O O . LEU A 1 89 ? -3.370 -1.015 -9.390 1.00 80.38 89 LEU A O 1
ATOM 730 N N . LEU A 1 90 ? -5.050 0.464 -9.520 1.00 78.56 90 LEU A N 1
ATOM 731 C CA . LEU A 1 90 ? -4.800 0.825 -10.917 1.00 78.56 90 LEU A CA 1
ATOM 732 C C . LEU A 1 90 ? -3.717 1.894 -11.032 1.00 78.56 90 LEU A C 1
ATOM 734 O O . LEU A 1 90 ? -2.825 1.762 -11.862 1.00 78.56 90 LEU A O 1
ATOM 738 N N . GLY A 1 91 ? -3.779 2.928 -10.190 1.00 78.94 91 GLY A N 1
ATOM 739 C CA . GLY A 1 91 ? -2.801 4.016 -10.207 1.00 78.94 91 GLY A CA 1
ATOM 740 C C . GLY A 1 91 ? -1.438 3.566 -9.688 1.00 78.94 91 GLY A C 1
ATOM 741 O O . GLY A 1 91 ? -0.456 3.636 -10.417 1.00 78.94 91 GLY A O 1
ATOM 742 N N . GLY A 1 92 ? -1.387 3.069 -8.450 1.00 78.94 92 GLY A N 1
ATOM 743 C CA . GLY A 1 92 ? -0.150 2.610 -7.813 1.00 78.94 92 GLY A CA 1
ATOM 744 C C . GLY A 1 92 ? 0.388 1.323 -8.438 1.00 78.94 92 GLY A C 1
ATOM 745 O O . GLY A 1 92 ? 1.319 1.347 -9.238 1.00 78.94 92 GLY A O 1
ATOM 746 N N . ASN A 1 93 ? -0.213 0.181 -8.096 1.00 76.94 93 ASN A N 1
ATOM 747 C CA . ASN A 1 93 ? 0.297 -1.127 -8.532 1.00 76.94 93 ASN A CA 1
ATOM 748 C C . ASN A 1 93 ? 0.228 -1.316 -10.055 1.00 76.94 93 ASN A C 1
ATOM 750 O O . ASN A 1 93 ? 1.202 -1.744 -10.668 1.00 76.94 93 ASN A O 1
ATOM 754 N N . GLY A 1 94 ? -0.903 -0.979 -10.676 1.00 77.75 94 GLY A N 1
ATOM 755 C CA . GLY A 1 94 ? -1.081 -1.065 -12.125 1.00 77.75 94 GLY A CA 1
ATOM 756 C C . GLY A 1 94 ? -0.121 -0.152 -12.886 1.00 77.75 94 GLY A C 1
ATOM 757 O O . GLY A 1 94 ? 0.447 -0.579 -13.889 1.00 77.75 94 GLY A O 1
ATOM 758 N N . GLY A 1 95 ? 0.126 1.059 -12.378 1.00 81.88 95 GLY A N 1
ATOM 759 C CA . GLY A 1 95 ? 1.118 1.981 -12.928 1.00 81.88 95 GLY A CA 1
ATOM 760 C C . GLY A 1 95 ? 2.540 1.426 -12.868 1.00 81.88 95 GLY A C 1
ATOM 761 O O . GLY A 1 95 ? 3.260 1.518 -13.857 1.00 81.88 95 GLY A O 1
ATOM 762 N N . VAL A 1 96 ? 2.927 0.782 -11.760 1.00 77.62 96 VAL A N 1
ATOM 763 C CA . VAL A 1 96 ? 4.237 0.114 -11.641 1.00 77.62 96 VAL A CA 1
ATOM 764 C C . VAL A 1 96 ? 4.364 -1.030 -12.647 1.00 77.62 96 VAL A C 1
ATOM 766 O O . VAL A 1 96 ? 5.364 -1.096 -13.358 1.00 77.62 96 VAL A O 1
ATOM 769 N N . VAL A 1 97 ? 3.346 -1.890 -12.758 1.00 74.56 97 VAL A N 1
ATOM 770 C CA . VAL A 1 97 ? 3.330 -2.990 -13.740 1.00 74.56 97 VAL A CA 1
ATOM 771 C C . VAL A 1 97 ? 3.457 -2.447 -15.164 1.00 74.56 97 VAL A C 1
ATOM 773 O O . VAL A 1 97 ? 4.246 -2.963 -15.950 1.00 74.56 97 VAL A O 1
ATOM 776 N N . LEU A 1 98 ? 2.735 -1.371 -15.490 1.00 78.88 98 LEU A N 1
ATOM 777 C CA . LEU A 1 98 ? 2.820 -0.739 -16.804 1.00 78.88 98 LEU A CA 1
ATOM 778 C C . LEU A 1 98 ? 4.203 -0.121 -17.055 1.00 78.88 98 LEU A C 1
ATOM 780 O O . LEU A 1 98 ? 4.769 -0.299 -18.131 1.00 78.88 98 LEU A O 1
ATOM 784 N N . ALA A 1 99 ? 4.764 0.581 -16.067 1.00 80.38 99 ALA A N 1
ATOM 785 C CA . ALA A 1 99 ? 6.082 1.200 -16.166 1.00 80.38 99 ALA A CA 1
ATOM 786 C C . ALA A 1 99 ? 7.179 0.156 -16.408 1.00 80.38 99 ALA A C 1
ATOM 788 O O . ALA A 1 99 ? 8.070 0.394 -17.218 1.00 80.38 99 ALA A O 1
ATOM 789 N N . GLN A 1 100 ? 7.081 -1.022 -15.787 1.00 74.12 100 GLN A N 1
ATOM 790 C CA . GLN A 1 100 ? 8.038 -2.120 -15.965 1.00 74.12 100 GLN A CA 1
ATOM 791 C C . GLN A 1 100 ? 8.122 -2.666 -17.403 1.00 74.12 100 GLN A C 1
ATOM 793 O O . GLN A 1 100 ? 9.084 -3.361 -17.717 1.00 74.12 100 GLN A O 1
ATOM 798 N N . HIS A 1 101 ? 7.189 -2.327 -18.301 1.00 77.44 101 HIS A N 1
ATOM 799 C CA . HIS A 1 101 ? 7.351 -2.596 -19.737 1.00 77.44 101 HIS A CA 1
ATOM 800 C C . HIS A 1 101 ? 8.365 -1.663 -20.424 1.00 77.44 101 HIS A C 1
ATOM 802 O O . HIS A 1 101 ? 8.866 -1.997 -21.495 1.00 77.44 101 HIS A O 1
ATOM 808 N N . TYR A 1 102 ? 8.661 -0.505 -19.827 1.00 83.81 102 TYR A N 1
ATOM 809 C CA . TYR A 1 102 ? 9.501 0.550 -20.405 1.00 83.81 102 TYR A CA 1
ATOM 810 C C . TYR A 1 102 ? 10.799 0.796 -19.628 1.00 83.81 102 TYR A C 1
ATOM 812 O O . TYR A 1 102 ? 11.749 1.340 -20.188 1.00 83.81 102 TYR A O 1
ATOM 820 N N . ILE A 1 103 ? 10.852 0.421 -18.347 1.00 84.69 103 ILE A N 1
ATOM 821 C CA . ILE A 1 103 ? 12.021 0.607 -17.480 1.00 84.69 103 ILE A CA 1
ATOM 822 C C . ILE A 1 103 ? 12.467 -0.707 -16.843 1.00 84.69 103 ILE A C 1
ATOM 824 O O . ILE A 1 103 ? 11.673 -1.627 -16.658 1.00 84.69 103 ILE A O 1
ATOM 828 N N . SER A 1 104 ? 13.744 -0.783 -16.462 1.00 82.88 104 SER A N 1
ATOM 829 C CA . SER A 1 104 ? 14.271 -1.939 -15.734 1.00 82.88 104 SER A CA 1
ATOM 830 C C . SER A 1 104 ? 13.620 -2.080 -14.352 1.00 82.88 104 SER A C 1
ATOM 832 O O . SER A 1 104 ? 13.196 -1.100 -13.734 1.00 82.88 104 SER A O 1
ATOM 834 N N . SER A 1 105 ? 13.586 -3.308 -13.830 1.00 71.38 105 SER A N 1
ATOM 835 C CA . SER A 1 105 ? 13.091 -3.599 -12.479 1.00 71.38 105 SER A CA 1
ATOM 836 C C . SER A 1 105 ? 13.851 -2.825 -11.397 1.00 71.38 105 SER A C 1
ATOM 838 O O . SER A 1 105 ? 13.228 -2.365 -10.443 1.00 71.38 105 SER A O 1
ATOM 840 N N . SER A 1 106 ? 15.161 -2.615 -11.571 1.00 76.62 106 SER A N 1
ATOM 841 C CA . SER A 1 106 ? 15.987 -1.798 -10.673 1.00 76.62 106 SER A CA 1
ATOM 842 C C . SER A 1 106 ? 15.568 -0.328 -10.686 1.00 76.62 106 SER A C 1
ATOM 844 O O . SER A 1 106 ? 15.415 0.275 -9.628 1.00 76.62 106 SER A O 1
ATOM 846 N N . LEU A 1 107 ? 15.308 0.249 -11.867 1.00 80.69 107 LEU A N 1
ATOM 847 C CA . LEU A 1 107 ? 14.844 1.635 -11.962 1.00 80.69 107 LEU A CA 1
ATOM 848 C C . LEU A 1 107 ? 13.432 1.792 -11.380 1.00 80.69 107 LEU A C 1
ATOM 850 O O . LEU A 1 107 ? 13.161 2.764 -10.679 1.00 80.69 107 LEU A O 1
ATOM 854 N N . ALA A 1 108 ? 12.549 0.815 -11.602 1.00 81.81 108 ALA A N 1
ATOM 855 C CA . ALA A 1 108 ? 11.228 0.791 -10.979 1.00 81.81 108 ALA A CA 1
ATOM 856 C C . ALA A 1 108 ? 11.324 0.725 -9.444 1.00 81.81 108 ALA A C 1
ATOM 858 O O . ALA A 1 108 ? 10.647 1.488 -8.758 1.00 81.81 108 ALA A O 1
ATOM 859 N N . ALA A 1 109 ? 12.196 -0.130 -8.899 1.00 76.00 109 ALA A N 1
ATOM 860 C CA . ALA A 1 109 ? 12.429 -0.232 -7.459 1.00 76.00 109 ALA A CA 1
ATOM 861 C C . ALA A 1 109 ? 12.982 1.076 -6.869 1.00 76.00 109 ALA A C 1
ATOM 863 O O . ALA A 1 109 ? 12.504 1.516 -5.824 1.00 76.00 109 ALA A O 1
ATOM 864 N N . LEU A 1 110 ? 13.916 1.737 -7.564 1.00 81.88 110 LEU A N 1
ATOM 865 C CA . LEU A 1 110 ? 14.453 3.042 -7.170 1.00 81.88 110 LEU A CA 1
ATOM 866 C C . LEU A 1 110 ? 13.347 4.106 -7.089 1.00 81.88 110 LEU A C 1
ATOM 868 O O . LEU A 1 110 ? 13.280 4.871 -6.128 1.00 81.88 110 LEU A O 1
ATOM 872 N N . LEU A 1 111 ? 12.452 4.139 -8.082 1.00 84.12 111 LEU A N 1
ATOM 873 C CA . LEU A 1 111 ? 11.334 5.081 -8.116 1.00 84.12 111 LEU A CA 1
ATOM 874 C C . LEU A 1 111 ? 10.309 4.800 -7.012 1.00 84.12 111 LEU A C 1
ATOM 876 O O . LEU A 1 111 ? 9.868 5.730 -6.339 1.00 84.12 111 LEU A O 1
ATOM 880 N N . VAL A 1 112 ? 9.960 3.533 -6.775 1.00 83.12 112 VAL A N 1
ATOM 881 C CA . VAL A 1 112 ? 9.036 3.144 -5.696 1.00 83.12 112 VAL A CA 1
ATOM 882 C C . VAL A 1 112 ? 9.639 3.432 -4.323 1.00 83.12 112 VAL A C 1
ATOM 884 O O . VAL A 1 112 ? 8.939 3.894 -3.428 1.00 83.12 112 VAL A O 1
ATOM 887 N N . ALA A 1 113 ? 10.951 3.280 -4.153 1.00 82.81 113 ALA A N 1
ATOM 888 C CA . ALA A 1 113 ? 11.620 3.644 -2.909 1.00 82.81 113 ALA A CA 1
ATOM 889 C C . ALA A 1 113 ? 11.540 5.143 -2.573 1.00 82.81 113 ALA A C 1
ATOM 891 O O . ALA A 1 113 ? 11.814 5.530 -1.437 1.00 82.81 113 ALA A O 1
ATOM 892 N N . THR A 1 114 ? 11.129 5.986 -3.527 1.00 84.50 114 THR A N 1
ATOM 893 C CA . THR A 1 114 ? 10.838 7.400 -3.273 1.00 84.50 114 THR A CA 1
ATOM 894 C C . THR A 1 114 ? 9.489 7.619 -2.571 1.00 84.50 114 THR A C 1
ATOM 896 O O . THR A 1 114 ? 9.233 8.716 -2.078 1.00 84.50 114 THR A O 1
ATOM 899 N N . GLU A 1 115 ? 8.619 6.606 -2.460 1.00 87.44 115 GLU A N 1
ATOM 900 C CA . GLU A 1 115 ? 7.293 6.719 -1.828 1.00 87.44 115 GLU A CA 1
ATOM 901 C C . GLU A 1 115 ? 7.303 7.366 -0.432 1.00 87.44 115 GLU A C 1
ATOM 903 O O . GLU A 1 115 ? 6.493 8.269 -0.205 1.00 87.44 115 GLU A O 1
ATOM 908 N N . PRO A 1 116 ? 8.200 7.003 0.511 1.00 84.94 116 PRO A N 1
ATOM 909 C CA . PRO A 1 116 ? 8.212 7.605 1.843 1.00 84.94 116 PRO A CA 1
ATOM 910 C C . PRO A 1 116 ? 8.448 9.117 1.803 1.00 84.94 116 PRO A C 1
ATOM 912 O O . PRO A 1 116 ? 7.900 9.851 2.626 1.00 84.94 116 PRO A O 1
ATOM 915 N N . PHE A 1 117 ? 9.226 9.596 0.828 1.00 86.06 117 PHE A N 1
ATOM 916 C CA . PHE A 1 117 ? 9.433 11.025 0.618 1.00 86.06 117 PHE A CA 1
ATOM 917 C C . PHE A 1 117 ? 8.136 11.712 0.202 1.00 86.06 117 PHE A C 1
ATOM 919 O O . PHE A 1 117 ? 7.751 12.708 0.817 1.00 86.06 117 PHE A O 1
ATOM 926 N N . TRP A 1 118 ? 7.425 11.146 -0.776 1.00 87.25 118 TRP A N 1
ATOM 927 C CA . TRP A 1 118 ? 6.125 11.663 -1.198 1.00 87.25 118 TRP A CA 1
ATOM 928 C C . TRP A 1 118 ? 5.109 11.632 -0.057 1.00 87.25 118 TRP A C 1
ATOM 930 O O . TRP A 1 118 ? 4.411 12.618 0.152 1.00 87.25 118 TRP A O 1
ATOM 940 N N . ILE A 1 119 ? 5.068 10.567 0.747 1.00 88.12 119 ILE A N 1
ATOM 941 C CA . ILE A 1 119 ? 4.172 10.473 1.908 1.00 88.12 119 ILE A CA 1
ATOM 942 C C . ILE A 1 119 ? 4.461 11.588 2.919 1.00 88.12 119 ILE A C 1
ATOM 944 O O . ILE A 1 119 ? 3.532 12.262 3.365 1.00 88.12 119 ILE A O 1
ATOM 948 N N . VAL A 1 120 ? 5.729 11.821 3.270 1.00 87.94 120 VAL A N 1
ATOM 949 C CA . VAL A 1 120 ? 6.115 12.887 4.212 1.00 87.94 120 VAL A CA 1
ATOM 950 C C . VAL A 1 120 ? 5.769 14.267 3.652 1.00 87.94 120 VAL A C 1
ATOM 952 O O . VAL A 1 120 ? 5.201 15.095 4.367 1.00 87.94 120 VAL A O 1
ATOM 955 N N . LEU A 1 121 ? 6.071 14.508 2.375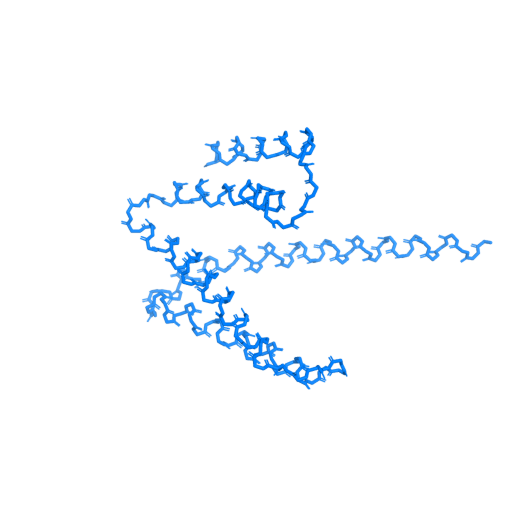 1.00 87.88 121 LEU A N 1
ATOM 956 C CA . LEU A 1 121 ? 5.821 15.784 1.710 1.00 87.88 121 LEU A CA 1
ATOM 957 C C . LEU A 1 121 ? 4.321 16.083 1.596 1.00 87.88 121 LEU A C 1
ATOM 959 O O . LEU A 1 121 ? 3.873 17.150 2.009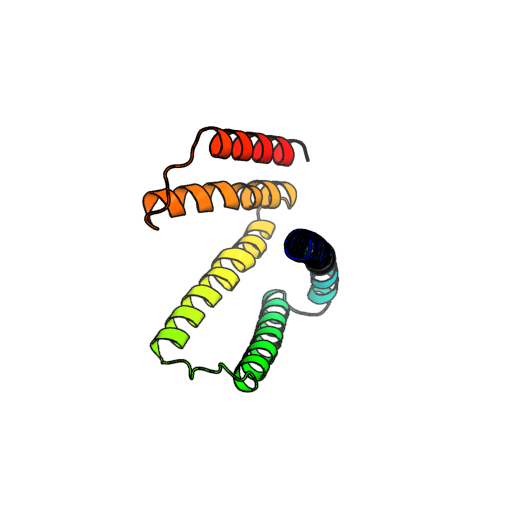 1.00 87.88 121 LEU A O 1
ATOM 963 N N . LEU A 1 122 ? 3.533 15.133 1.087 1.00 89.25 122 LEU A N 1
ATOM 964 C CA . LEU A 1 122 ? 2.082 15.272 0.942 1.00 89.25 122 LEU A CA 1
ATOM 965 C C . LEU A 1 122 ? 1.394 15.379 2.307 1.00 89.25 122 LEU A C 1
ATOM 967 O O . LEU A 1 122 ? 0.462 16.167 2.466 1.00 89.25 122 LEU A O 1
ATOM 971 N N . SER A 1 123 ? 1.872 14.637 3.311 1.00 88.00 123 SER A N 1
ATOM 972 C CA . SER A 1 123 ? 1.360 14.742 4.678 1.00 88.00 123 SER A CA 1
ATOM 973 C C . SER A 1 123 ? 1.561 16.147 5.244 1.00 88.00 123 SER A C 1
ATOM 975 O O . SER A 1 123 ? 0.614 16.758 5.745 1.00 88.00 123 SER A O 1
ATOM 977 N N . TRP A 1 124 ? 2.768 16.696 5.096 1.00 88.75 124 TRP A N 1
ATOM 978 C CA . TRP A 1 124 ? 3.094 18.041 5.556 1.00 88.75 124 TRP A CA 1
ATOM 979 C C . TRP A 1 124 ? 2.313 19.133 4.807 1.00 88.75 124 TRP A C 1
ATOM 981 O O . TRP A 1 124 ? 1.778 20.037 5.448 1.00 88.75 124 TRP A O 1
ATOM 991 N N . LEU A 1 125 ? 2.216 19.049 3.476 1.00 88.75 125 LEU A N 1
ATOM 992 C CA . LEU A 1 125 ? 1.614 20.105 2.653 1.00 88.75 125 LEU A CA 1
ATOM 993 C C . LEU A 1 125 ? 0.080 20.056 2.602 1.00 88.75 125 LEU A C 1
ATOM 995 O O . LEU A 1 125 ? -0.560 21.106 2.614 1.00 88.75 125 LEU A O 1
ATOM 999 N N . TRP A 1 126 ? -0.521 18.863 2.547 1.00 87.06 126 TRP A N 1
ATOM 1000 C CA . TRP A 1 126 ? -1.960 18.698 2.296 1.00 87.06 126 TRP A CA 1
ATOM 1001 C C . TRP A 1 126 ? -2.747 18.103 3.463 1.00 87.06 126 TRP A C 1
ATOM 1003 O O . TRP A 1 126 ? -3.921 18.435 3.626 1.00 87.06 126 TRP A O 1
ATOM 1013 N N . LEU A 1 127 ? -2.142 17.251 4.296 1.00 84.06 127 LEU A N 1
ATOM 1014 C CA . LEU A 1 127 ? -2.866 16.526 5.356 1.00 84.06 127 LEU A CA 1
ATOM 1015 C C . LEU A 1 127 ? -2.749 17.180 6.740 1.00 84.06 127 LEU A C 1
ATOM 1017 O O . LEU A 1 127 ? -3.048 16.540 7.747 1.00 84.06 127 LEU A O 1
ATOM 1021 N N . LYS A 1 128 ? -2.330 18.453 6.803 1.00 84.69 128 LYS A N 1
ATOM 1022 C CA . LYS A 1 128 ? -2.048 19.182 8.057 1.00 84.69 128 LYS A CA 1
ATOM 1023 C C . LYS A 1 128 ? -1.050 18.439 8.962 1.00 84.69 128 LYS A C 1
ATOM 1025 O O . LYS A 1 128 ? -1.097 18.569 10.185 1.00 84.69 128 LYS A O 1
ATOM 1030 N N . GLY A 1 129 ? -0.165 17.642 8.363 1.00 79.44 129 GLY A N 1
ATOM 1031 C CA . GLY A 1 129 ? 0.889 16.926 9.063 1.00 79.44 129 GLY A CA 1
ATOM 1032 C C . GLY A 1 129 ? 1.937 17.876 9.641 1.00 79.44 129 GLY A C 1
ATOM 1033 O O . GLY A 1 129 ? 2.101 19.018 9.210 1.00 79.44 129 GLY A O 1
ATOM 1034 N N . THR A 1 130 ? 2.678 17.399 10.637 1.00 83.31 130 THR A N 1
ATOM 1035 C CA . THR A 1 130 ? 3.772 18.165 11.244 1.00 83.31 130 THR A CA 1
ATOM 1036 C C . THR A 1 130 ? 4.922 18.357 10.260 1.00 83.31 130 THR A C 1
ATOM 1038 O O . THR A 1 130 ? 5.287 17.419 9.549 1.00 83.31 130 THR A O 1
ATOM 1041 N N . ARG A 1 131 ? 5.551 19.540 10.276 1.00 86.75 131 ARG A N 1
ATOM 1042 C CA . ARG A 1 131 ? 6.744 19.815 9.464 1.00 86.75 131 ARG A CA 1
ATOM 1043 C C . ARG A 1 131 ? 7.842 18.782 9.769 1.00 86.75 131 ARG A C 1
ATOM 1045 O O . ARG A 1 131 ? 8.174 18.608 10.946 1.00 86.75 131 ARG A O 1
ATOM 1052 N N . PRO A 1 132 ? 8.415 18.111 8.752 1.00 84.62 132 PRO A N 1
ATOM 1053 C CA . PRO A 1 132 ? 9.455 17.118 8.974 1.00 84.62 132 PRO A CA 1
ATOM 1054 C C . PRO A 1 132 ? 10.674 17.766 9.632 1.00 84.62 132 PRO A C 1
ATOM 1056 O O . PRO A 1 132 ? 11.175 18.798 9.183 1.00 84.62 132 PRO A O 1
ATOM 1059 N N . ASN A 1 133 ? 11.130 17.164 10.728 1.00 90.62 133 ASN A N 1
ATOM 1060 C CA . ASN A 1 133 ? 12.334 17.602 11.422 1.00 90.62 133 ASN A CA 1
ATOM 1061 C C . ASN A 1 133 ? 13.595 17.054 10.728 1.00 90.62 133 ASN A C 1
ATOM 1063 O O . ASN A 1 133 ? 13.525 16.178 9.863 1.00 90.62 133 ASN A O 1
ATOM 1067 N N . TRP A 1 134 ? 14.765 17.536 11.150 1.00 90.50 134 TRP A N 1
ATOM 1068 C CA . TRP A 1 134 ? 16.047 17.126 10.569 1.00 90.50 134 TRP A CA 1
ATOM 1069 C C . TRP A 1 134 ? 16.302 15.611 10.638 1.00 90.50 134 TRP A C 1
ATOM 1071 O O . TRP A 1 134 ? 16.901 15.051 9.727 1.00 90.50 134 TRP A O 1
ATOM 1081 N N . LYS A 1 135 ? 15.800 14.916 11.670 1.00 89.81 135 LYS A N 1
ATOM 1082 C CA . LYS A 1 135 ? 15.953 13.455 11.794 1.00 89.81 135 LYS A CA 1
ATOM 1083 C C . LYS A 1 135 ? 15.176 12.712 10.705 1.00 89.81 135 LYS A C 1
ATOM 1085 O O . LYS A 1 135 ? 15.689 11.741 10.162 1.00 89.81 135 LYS A O 1
ATOM 1090 N N . VAL A 1 136 ? 13.969 13.178 10.369 1.00 86.25 136 VAL A N 1
ATOM 1091 C CA . VAL A 1 136 ? 13.163 12.618 9.270 1.00 86.25 136 VAL A CA 1
ATOM 1092 C C . VAL A 1 136 ? 13.861 12.847 7.931 1.00 86.25 136 VAL A C 1
ATOM 1094 O O . VAL A 1 136 ? 14.002 11.908 7.154 1.00 86.25 136 VAL A O 1
ATOM 1097 N N . ALA A 1 137 ? 14.357 14.063 7.685 1.00 85.56 137 ALA A N 1
ATOM 1098 C CA . ALA A 1 137 ? 15.091 14.377 6.459 1.00 85.56 137 ALA A CA 1
ATOM 1099 C C . ALA A 1 137 ? 16.362 13.520 6.310 1.00 85.56 137 ALA A C 1
ATOM 1101 O O . ALA A 1 137 ? 16.612 12.964 5.244 1.00 85.56 137 ALA A O 1
ATOM 1102 N N . PHE A 1 138 ? 17.123 13.358 7.395 1.00 90.38 138 PHE A N 1
ATOM 1103 C CA . PHE A 1 138 ? 18.330 12.534 7.419 1.00 90.38 138 PHE A CA 1
ATOM 1104 C C . PHE A 1 138 ? 18.026 11.045 7.193 1.00 90.38 138 PHE A C 1
ATOM 1106 O O . PHE A 1 138 ? 18.707 10.392 6.409 1.00 90.38 138 PHE A O 1
ATOM 1113 N N . GLY A 1 139 ? 16.970 10.517 7.822 1.00 86.19 139 GLY A N 1
ATOM 1114 C CA . GLY A 1 139 ? 16.526 9.136 7.614 1.00 86.19 139 GLY A CA 1
ATOM 1115 C C . GLY A 1 139 ? 16.076 8.863 6.177 1.00 86.19 139 GLY A C 1
ATOM 1116 O O . GLY A 1 139 ? 16.439 7.832 5.618 1.00 86.19 139 GLY A O 1
ATOM 1117 N N . LEU A 1 140 ? 15.349 9.803 5.558 1.00 85.75 140 LEU A N 1
ATOM 1118 C CA . LEU A 1 140 ? 14.979 9.717 4.142 1.00 85.75 140 LEU A CA 1
ATOM 1119 C C . LEU A 1 140 ? 16.226 9.676 3.253 1.00 85.75 140 LEU A C 1
ATOM 1121 O O . LEU A 1 140 ? 16.353 8.762 2.446 1.00 85.75 140 LEU A O 1
ATOM 1125 N N . LEU A 1 141 ? 17.167 10.609 3.441 1.00 86.38 141 LEU A N 1
ATOM 1126 C CA . LEU A 1 141 ? 18.429 10.662 2.690 1.00 86.38 141 LEU A CA 1
ATOM 1127 C C . LEU A 1 141 ? 19.213 9.347 2.770 1.00 86.38 141 LEU A C 1
ATOM 1129 O O . LEU A 1 141 ? 19.620 8.819 1.739 1.00 86.38 141 LEU A O 1
ATOM 1133 N N . ILE A 1 142 ? 19.380 8.793 3.974 1.00 87.94 142 ILE A N 1
ATOM 1134 C CA . ILE A 1 142 ? 20.048 7.497 4.157 1.00 87.94 142 ILE A CA 1
ATOM 1135 C C . ILE A 1 142 ? 19.294 6.383 3.426 1.00 87.94 142 ILE A C 1
ATOM 1137 O O . ILE A 1 142 ? 19.925 5.566 2.761 1.00 87.94 142 ILE A O 1
ATOM 1141 N N . GLY A 1 143 ? 17.960 6.356 3.517 1.00 81.69 143 GLY A N 1
ATOM 1142 C CA . GLY A 1 143 ? 17.135 5.371 2.816 1.00 81.69 143 GLY A CA 1
ATOM 1143 C C . GLY A 1 143 ? 17.325 5.416 1.298 1.00 81.69 143 GLY A C 1
ATOM 1144 O O . GLY A 1 143 ? 17.530 4.376 0.678 1.00 81.69 143 GLY A O 1
ATOM 1145 N N . PHE A 1 144 ? 17.345 6.616 0.711 1.00 81.38 144 PHE A N 1
ATOM 1146 C CA . PHE A 1 144 ? 17.608 6.808 -0.718 1.00 81.38 144 PHE A CA 1
ATOM 1147 C C . PHE A 1 144 ? 18.993 6.324 -1.139 1.00 81.38 144 PHE A C 1
ATOM 1149 O O . PHE A 1 144 ? 19.114 5.625 -2.142 1.00 81.38 144 PHE A O 1
ATOM 1156 N N . VAL A 1 145 ? 20.030 6.677 -0.374 1.00 84.50 145 VAL A N 1
ATOM 1157 C CA . VAL A 1 145 ? 21.401 6.225 -0.649 1.00 84.50 145 VAL A CA 1
ATOM 1158 C C . VAL A 1 145 ? 21.488 4.702 -0.561 1.00 84.50 145 VAL A C 1
ATOM 1160 O O . VAL A 1 145 ? 22.085 4.079 -1.430 1.00 84.50 145 VAL A O 1
ATOM 1163 N N . GLY A 1 146 ? 20.852 4.094 0.444 1.00 78.44 146 GLY A N 1
ATOM 1164 C CA . GLY A 1 146 ? 20.810 2.641 0.591 1.00 78.44 146 GLY A CA 1
ATOM 1165 C C . GLY A 1 146 ? 20.162 1.938 -0.602 1.00 78.44 146 GLY A C 1
ATOM 1166 O O . GLY A 1 146 ? 20.679 0.925 -1.053 1.00 78.44 146 GLY A O 1
ATOM 1167 N N . VAL A 1 147 ? 19.076 2.492 -1.145 1.00 72.56 147 VAL A N 1
ATOM 1168 C CA . VAL A 1 147 ? 18.404 1.936 -2.331 1.00 72.56 147 VAL A CA 1
ATOM 1169 C C . VAL A 1 147 ? 19.232 2.139 -3.596 1.00 72.56 147 VAL A C 1
ATOM 1171 O O . VAL A 1 147 ? 19.277 1.248 -4.427 1.00 72.56 147 VAL A O 1
ATOM 1174 N N . TYR A 1 148 ? 19.899 3.285 -3.749 1.00 75.75 148 TYR A N 1
ATOM 1175 C CA . TYR A 1 148 ? 20.765 3.543 -4.903 1.00 75.75 148 TYR A CA 1
ATOM 1176 C C . TYR A 1 148 ? 21.965 2.583 -4.980 1.00 75.75 148 TYR A C 1
ATOM 1178 O O . TYR A 1 148 ? 22.462 2.308 -6.068 1.00 75.75 148 TYR A O 1
ATOM 1186 N N . LEU A 1 149 ? 22.447 2.099 -3.832 1.00 76.88 149 LEU A N 1
ATOM 1187 C CA . LEU A 1 149 ? 23.572 1.163 -3.750 1.00 76.88 149 LEU A CA 1
ATOM 1188 C C . LEU A 1 149 ? 23.180 -0.313 -3.964 1.00 76.88 149 LEU A C 1
ATOM 1190 O O . LEU A 1 149 ? 24.082 -1.133 -4.137 1.00 76.88 149 LEU A O 1
ATOM 1194 N N . LEU A 1 150 ? 21.885 -0.649 -3.903 1.00 67.44 150 LEU A N 1
ATOM 1195 C CA . LEU A 1 150 ? 21.329 -2.000 -4.090 1.00 67.44 150 LEU A CA 1
ATOM 1196 C C . LEU A 1 150 ? 20.984 -2.271 -5.560 1.00 67.44 150 LEU A C 1
ATOM 1198 O O . LEU A 1 150 ? 21.215 -3.422 -5.994 1.00 67.44 150 LEU A O 1
#

pLDDT: mean 83.17, std 8.63, range [52.66, 94.69]

Secondary structure (DSSP, 8-state):
--SHHHHHHHHHHHHHHHHHHHHHHHHHHHHHHHHHHHHTTTS-HHHHHHHHHHHHHHHHHHHHHHSTT-PPPPHHHHHHHHHHHHIIIIIIIIHHHHHTTTS-HHHHHHHHTTHHHHHHHHHHHHS-PPPPPHHHHHHHHHHHHHHHT-

Sequence (150 aa):
MHKVTKTNQNARRFSILLIAAFAAVYIFWGSTYLAIKYAIETLPPFLMAGSRFIFAGSILYVWARLSKDYEKPSFKHWRTSFIVGTLLLLGGNGGVVLAQHYISSSLAALLVATEPFWIVLLSWLWLKGTRPNWKVAFGLLIGFVGVYLL